Protein 4TS6 (pdb70)

Organism: Drosophila melanogaster (NCBI:txid7227)

Sequence (126 aa):
PIEGRLQLKLGYDQNTLQLIVTLVCATGLSLRQSGAGRNPYAKVFLLPDRSHKSSKRRTKTVGTTCEPRWGQTFVYSGLRRCDLNGRLLEVTTLWDYVRYGANDFIGEVVIDLAHHILDDEAEWYQLQ

B-factor: mean 37.69, std 14.47, range [15.1, 91.22]

Radius of gyration: 14.75 Å; Cα contacts (8 Å, |Δi|>4): 315; chains: 1; bounding box: 35×37×36 Å

Secondary structure (DSSP, 8-state):
----EEEEEEEEETTTTEEEEEEEEEE-PPPPTTSPPP-EEEEEEEET--STTT-EEPPPPPS-SS-EEEEEEEE-S--GGGGTT-EEEEEEEE--TTSPPEEEEEEEEEGGG---EEEEEEEE--

CATH classification: 2.60.40.150

Foldseek 3Di:
DAFWKWKKFWAADQVFQKIKIWGFKIADFDAPPVNWAFFKKKWKAWPPDDDPLRIDIFDTHPTDRIGGGRDMDMDGDHHLVNLQPIKIKMWMWGDDPPDDIHTRFIDIGRSNPDPRHRDIDMGTGD

Solvent-accessible surface area: 6901 Å² total; per-residue (Å²): 169,79,91,6,104,0,32,2,66,2,6,40,46,140,131,71,79,48,0,46,0,18,0,27,6,1,25,31,9,29,102,62,193,95,44,48,20,34,26,0,5,0,44,0,19,8,24,110,47,140,48,167,156,5,90,62,116,3,108,52,38,49,109,31,27,93,0,161,14,58,51,73,22,55,10,77,62,7,144,77,66,37,0,81,66,73,63,0,23,0,11,0,60,0,63,40,165,202,42,96,44,74,92,11,0,54,6,66,10,71,0,36,160,28,122,12,70,61,103,47,52,119,42,103,5,135

InterPro domains:
  IPR000008 C2 domain [PF00168] (854-961)
  IPR000008 C2 domain [PF00168] (2352-2458)
  IPR000008 C2 domain [PS50004] (838-959)
  IPR000008 C2 domain [PS50004] (2338-2456)
  IPR000008 C2 domain [SM00239] (854-959)
  IPR000008 C2 domain [SM00239] (2352-2455)
  IPR001478 PDZ domain [PF00595] (538-601)
  IPR001478 PDZ domain [PS50106] (507-611)
  IPR001478 PDZ doma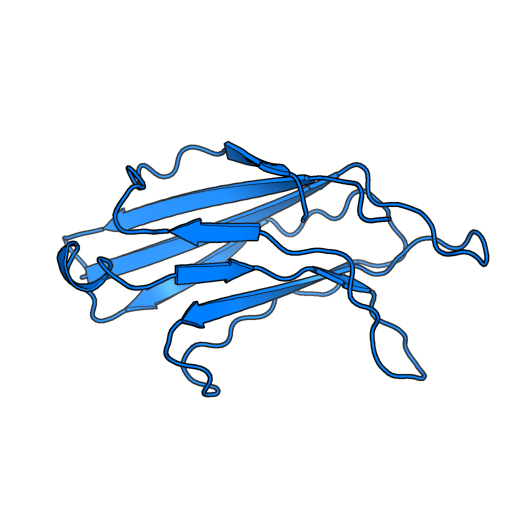in [SM00228] (518-613)
  IPR010911 Rab-binding domain [PS50916] (4-130)
  IPR011011 Zinc finger, FYVE/PHD-type [SSF57903] (8-131)
  IPR013083 Zinc finger, RING/FYVE/PHD-type [G3DSA:3.30.40.10] (1-141)
  IPR017455 Zinc finger, FYVE-related [PS50178] (68-118)
  IPR035892 C2 domain superfamily [G3DSA:2.60.40.150] (834-962)
  IPR035892 C2 domain superfamily [G3DSA:2.60.40.150] (2322-2467)
  IPR035892 C2 domain superfamily [SSF49562] (836-966)
  IPR035892 C2 domain superfamily [SSF49562] (2337-2461)
  IPR036034 PDZ superfamily [G3DSA:2.30.42.10] (484-615)
  IPR036034 PDZ superfamily [SSF50156] (540-612)
  IPR039032 Rim-like [PTHR12157] (488-1312)

Nearest PDB structures (foldseek):
  4ts6-assembly1_A  TM=1.008E+00  e=9.722E-25  Drosophila melanogaster
  2bwq-assembly1_A  TM=9.741E-01  e=1.678E-15  Rattus norvegicus
  6bu0-assembly1_A  TM=9.327E-01  e=6.987E-13  Homo sapiens
  4lcv-assembly3_C  TM=8.588E-01  e=5.086E-13  Rattus norvegicus
  4ns0-assembly1_A  TM=8.633E-01  e=5.501E-12  Rattus norvegicus

Structure (mmCIF, N/CA/C/O backbone):
data_4TS6
#
_entry.id   4TS6
#
_cell.length_a   32.080
_cell.length_b   38.700
_cell.length_c   131.370
_cell.angle_alpha   90.000
_cell.angle_beta   90.000
_cell.angle_gamma   90.000
#
_symmetry.space_group_name_H-M   'P 21 21 21'
#
loop_
_entity.id
_entity.type
_entity.pdbx_description
1 polymer 'Rab3 interacting molecule variant 2'
2 non-polymer GLYCEROL
3 water water
#
loop_
_atom_site.group_PDB
_atom_site.id
_atom_site.type_symbol
_atom_site.label_atom_id
_atom_site.label_alt_id
_atom_site.label_comp_id
_atom_site.label_asym_id
_atom_site.label_entity_id
_atom_site.label_seq_id
_atom_site.pdbx_PDB_ins_code
_atom_site.Cartn_x
_atom_site.Cartn_y
_atom_site.Cartn_z
_atom_site.occupancy
_atom_site.B_iso_or_equiv
_atom_site.auth_seq_id
_atom_site.auth_comp_id
_atom_site.auth_asym_id
_atom_site.auth_atom_id
_atom_site.pdbx_PDB_model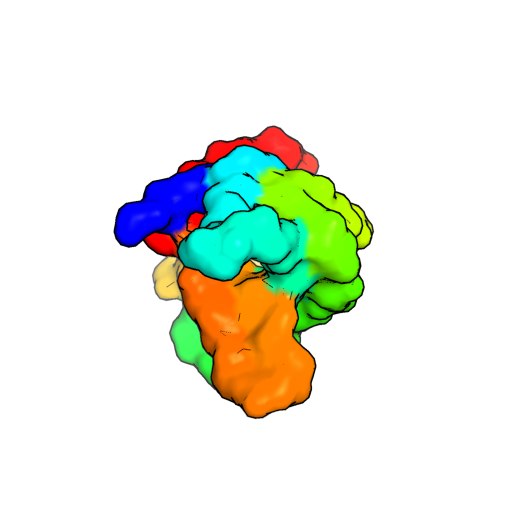_num
ATOM 1 N N . PRO A 1 7 ? 10.569 23.035 -14.113 1.00 81.43 -1 PRO A N 1
ATOM 2 C CA . PRO A 1 7 ? 11.968 22.954 -13.670 1.00 79.95 -1 PRO A CA 1
ATOM 3 C C . PRO A 1 7 ? 12.366 21.527 -13.263 1.00 71.97 -1 PRO A C 1
ATOM 4 O O . PRO A 1 7 ? 12.183 21.133 -12.109 1.00 66.83 -1 PRO A O 1
ATOM 8 N N . ILE A 1 8 ? 12.907 20.764 -14.209 1.00 66.48 838 ILE A N 1
ATOM 9 C CA . ILE A 1 8 ? 13.315 19.382 -13.942 1.00 61.38 838 ILE A CA 1
ATOM 10 C C . ILE A 1 8 ? 14.703 19.304 -13.286 1.00 56.09 838 ILE A C 1
ATOM 11 O O . ILE A 1 8 ? 15.644 19.975 -13.720 1.00 58.15 838 ILE A O 1
ATOM 16 N N . GLU A 1 9 ? 14.810 18.494 -12.230 1.00 48.72 839 GLU A N 1
ATOM 17 C CA . GLU A 1 9 ? 16.074 18.279 -11.523 1.00 50.84 839 GLU A CA 1
ATOM 18 C C . GLU A 1 9 ? 16.236 16.822 -11.081 1.00 46.25 839 GLU A C 1
ATOM 19 O O . GLU A 1 9 ? 15.249 16.096 -10.922 1.00 40.07 839 GLU A O 1
ATOM 25 N N . GLY A 1 10 ? 17.481 16.398 -10.887 1.00 36.20 840 GLY A N 1
ATOM 26 C CA . GLY A 1 10 ? 17.754 15.011 -10.551 1.00 36.48 840 GLY A CA 1
ATOM 27 C C . GLY A 1 10 ? 18.404 14.250 -11.692 1.00 37.18 840 GLY A C 1
ATOM 28 O O . GLY A 1 10 ? 18.458 14.727 -12.831 1.00 35.59 840 GLY A O 1
ATOM 29 N N . ARG A 1 11 ? 18.889 13.050 -11.396 1.00 27.79 841 ARG A N 1
ATOM 30 C CA . ARG A 1 11 ? 19.588 12.254 -12.394 1.00 26.44 841 ARG A CA 1
ATOM 31 C C . ARG A 1 11 ? 19.341 10.772 -12.155 1.00 35.02 841 ARG A C 1
ATOM 32 O O . ARG A 1 11 ? 18.939 10.360 -11.057 1.00 28.20 841 ARG A O 1
ATOM 40 N N . LEU A 1 12 ? 19.579 9.978 -13.191 1.00 28.76 842 LEU A N 1
ATOM 41 C CA . LEU A 1 12 ? 19.218 8.576 -13.197 1.00 27.18 842 LEU A CA 1
ATOM 42 C C . LEU A 1 12 ? 20.478 7.768 -13.472 1.00 26.87 842 LEU A C 1
ATOM 43 O O . LEU A 1 12 ? 21.319 8.198 -14.259 1.00 32.02 842 LEU A O 1
ATOM 48 N N . GLN A 1 13 ? 20.617 6.611 -12.829 1.00 28.72 843 G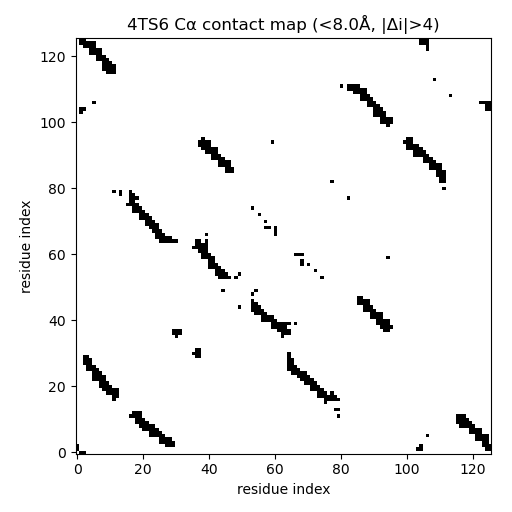LN A N 1
ATOM 49 C CA . GLN A 1 13 ? 21.785 5.747 -13.060 1.00 26.82 843 GLN A CA 1
ATOM 50 C C . GLN A 1 13 ? 21.333 4.524 -13.839 1.00 31.07 843 GLN A C 1
ATOM 51 O O . GLN A 1 13 ? 20.473 3.778 -13.373 1.00 27.59 843 GLN A O 1
ATOM 57 N N . LEU A 1 14 ? 21.895 4.330 -15.028 1.00 26.98 844 LEU A N 1
ATOM 58 C CA . LEU A 1 14 ? 21.452 3.275 -15.946 1.00 29.69 844 LEU A CA 1
ATOM 59 C C . LEU A 1 14 ? 22.645 2.445 -16.375 1.00 31.46 844 LEU A C 1
ATOM 60 O O . LEU A 1 14 ? 23.732 2.985 -16.512 1.00 34.58 844 LEU A O 1
ATOM 65 N N . LYS A 1 15 ? 22.434 1.148 -16.615 1.00 26.83 845 LYS A N 1
ATOM 66 C CA . LYS A 1 15 ? 23.436 0.306 -17.276 1.00 33.27 845 LYS A CA 1
ATOM 67 C C . LYS A 1 15 ? 22.815 -0.215 -18.559 1.00 36.74 845 LYS A C 1
ATOM 68 O O . LYS A 1 15 ? 21.687 -0.696 -18.551 1.00 31.09 845 LYS A O 1
ATOM 74 N N . LEU A 1 16 ? 23.540 -0.102 -19.666 1.00 26.82 846 LEU A N 1
ATOM 75 C CA . LEU A 1 16 ? 23.057 -0.616 -20.942 1.00 27.14 846 LEU A CA 1
ATOM 76 C C . LEU A 1 16 ? 24.067 -1.600 -21.490 1.00 34.13 846 LEU A C 1
ATOM 77 O O . LEU A 1 16 ? 25.239 -1.259 -21.632 1.00 35.73 846 LEU A O 1
ATOM 82 N N . GLY A 1 17 ? 23.622 -2.825 -21.772 1.00 30.57 847 GLY A N 1
ATOM 83 C CA . GLY A 1 17 ? 24.485 -3.834 -22.368 1.00 25.09 847 GLY A CA 1
ATOM 84 C C . GLY A 1 17 ? 23.845 -4.392 -23.620 1.00 31.04 847 GLY A C 1
ATOM 85 O O . GLY A 1 17 ? 22.622 -4.358 -23.768 1.00 30.98 847 GLY A O 1
ATOM 86 N N . TYR A 1 18 ? 24.657 -4.884 -24.545 1.00 32.57 848 TYR A N 1
ATOM 87 C CA . TYR A 1 18 ? 24.102 -5.619 -25.669 1.00 31.95 848 TYR A CA 1
ATOM 88 C C . TYR A 1 18 ? 24.803 -6.955 -25.792 1.00 33.21 848 TYR A C 1
ATOM 89 O O . TYR A 1 18 ? 26.023 -7.003 -25.869 1.00 33.23 848 TYR A O 1
ATOM 98 N N . ASP A 1 19 ? 24.036 -8.041 -25.813 1.00 34.87 849 ASP A N 1
ATOM 99 C CA . ASP A 1 19 ? 24.623 -9.372 -25.940 1.00 35.21 849 ASP A CA 1
ATOM 100 C C . ASP A 1 19 ? 24.354 -9.989 -27.316 1.00 31.93 849 ASP A C 1
ATOM 101 O O . ASP A 1 19 ? 23.228 -10.406 -27.610 1.00 29.28 849 ASP A O 1
ATOM 106 N N . GLN A 1 20 ? 25.393 -10.074 -28.144 1.00 36.09 850 GLN A N 1
ATOM 107 C CA . GLN A 1 20 ? 25.238 -10.593 -29.498 1.00 40.55 850 GLN A CA 1
ATOM 108 C C . GLN A 1 20 ? 24.890 -12.073 -29.518 1.00 43.27 850 GLN A C 1
ATOM 109 O O . GLN A 1 20 ? 24.378 -12.576 -30.522 1.00 41.85 850 GLN A O 1
ATOM 115 N N . ASN A 1 21 ? 25.165 -12.774 -28.421 1.00 34.74 851 ASN A N 1
ATOM 116 C CA . ASN A 1 21 ? 24.927 -14.213 -28.391 1.00 42.35 851 ASN A CA 1
ATOM 117 C C . ASN A 1 21 ? 23.467 -14.564 -28.193 1.00 33.26 851 ASN A C 1
ATOM 118 O O . ASN A 1 21 ? 23.060 -15.683 -28.472 1.00 37.55 851 ASN A O 1
ATOM 123 N N . THR A 1 22 ? 22.678 -13.611 -27.707 1.00 30.21 852 THR A N 1
ATOM 124 C CA . THR A 1 22 ? 21.251 -13.840 -27.497 1.00 28.56 852 THR A CA 1
ATOM 125 C C . THR A 1 22 ? 20.386 -12.806 -28.223 1.00 27.29 852 THR A C 1
ATOM 126 O O . THR A 1 22 ? 19.156 -12.859 -28.138 1.00 34.55 852 THR A O 1
ATOM 130 N N . LEU A 1 23 ? 21.040 -11.881 -28.925 1.00 28.59 853 LEU A N 1
ATOM 131 C CA . LEU A 1 23 ? 20.365 -10.773 -29.626 1.00 26.10 853 LEU A CA 1
ATOM 132 C C . LEU A 1 23 ? 19.493 -9.947 -28.692 1.00 30.28 853 LEU A C 1
ATOM 133 O O . LEU A 1 23 ? 18.333 -9.655 -29.006 1.00 23.60 853 LEU A O 1
ATOM 138 N N . GLN A 1 24 ? 20.052 -9.558 -27.549 1.00 24.65 854 GLN A N 1
ATOM 139 C CA . GLN A 1 24 ? 19.276 -8.850 -26.539 1.00 21.87 854 GLN A CA 1
ATOM 140 C C . GLN A 1 24 ? 19.926 -7.547 -26.147 1.00 25.34 854 GLN A C 1
ATOM 141 O O . GLN A 1 24 ? 21.143 -7.487 -25.952 1.00 25.91 854 GLN A O 1
ATOM 147 N N . LEU A 1 25 ? 19.112 -6.502 -26.060 1.00 24.18 855 LEU A N 1
ATOM 148 C CA . LEU A 1 25 ? 19.546 -5.254 -25.452 1.00 21.89 855 LEU A CA 1
ATOM 149 C C . LEU A 1 25 ? 19.173 -5.385 -23.985 1.00 24.12 855 LEU A C 1
ATOM 150 O O . LEU A 1 25 ? 18.032 -5.703 -23.674 1.00 21.18 855 LEU A O 1
ATOM 155 N N . ILE A 1 26 ? 20.126 -5.168 -23.085 1.00 23.73 856 ILE A N 1
ATOM 156 C CA . ILE A 1 26 ? 19.852 -5.322 -21.651 1.00 28.29 856 ILE A CA 1
ATOM 157 C C . ILE A 1 26 ? 19.924 -3.957 -20.957 1.00 31.02 856 ILE A C 1
ATOM 158 O O . ILE A 1 26 ? 20.921 -3.237 -21.077 1.00 35.99 856 ILE A O 1
ATOM 163 N N . VAL A 1 27 ? 18.851 -3.605 -20.250 1.00 28.19 857 VAL A N 1
ATOM 164 C CA . VAL A 1 27 ? 18.700 -2.279 -19.658 1.00 25.28 857 VAL A CA 1
ATOM 165 C C . VAL A 1 27 ? 18.479 -2.423 -18.163 1.00 25.85 857 VAL A C 1
ATOM 166 O O . VAL A 1 27 ? 17.519 -3.072 -17.740 1.00 22.86 857 VAL A O 1
ATOM 170 N N . THR A 1 28 ? 19.362 -1.834 -17.359 1.00 22.93 858 THR A N 1
ATOM 171 C CA . THR A 1 28 ? 19.181 -1.868 -15.902 1.00 23.54 858 THR A CA 1
ATOM 172 C C . THR A 1 28 ? 19.005 -0.456 -15.355 1.00 22.50 858 THR A C 1
ATOM 173 O O . THR A 1 28 ? 19.876 0.399 -15.532 1.00 26.55 858 THR A O 1
ATOM 177 N N . LEU A 1 29 ? 17.863 -0.215 -14.708 1.00 22.84 859 LEU A N 1
ATOM 178 C CA . LEU A 1 29 ? 17.651 1.032 -13.990 1.00 22.16 859 LEU A CA 1
ATOM 179 C C . LEU A 1 29 ? 18.059 0.815 -12.546 1.00 23.57 859 LEU A C 1
ATOM 180 O O . LEU A 1 29 ? 17.364 0.140 -11.786 1.00 26.99 859 LEU A O 1
ATOM 185 N N . VAL A 1 30 ? 19.190 1.381 -12.163 1.00 27.01 860 VAL A N 1
ATOM 186 C CA . VAL A 1 30 ? 19.724 1.133 -10.833 1.00 31.07 860 VAL A CA 1
ATOM 187 C C . VAL A 1 30 ? 18.964 1.962 -9.819 1.00 30.14 860 VAL A C 1
ATOM 188 O O . VAL A 1 30 ? 18.314 1.421 -8.918 1.00 36.97 860 VAL A O 1
ATOM 192 N N . CYS A 1 31 ? 19.031 3.279 -9.986 1.00 26.66 861 CYS A N 1
ATOM 193 C CA . CYS A 1 31 ? 18.421 4.200 -9.036 1.00 26.38 861 CYS A CA 1
ATOM 194 C C . CYS A 1 31 ? 18.336 5.570 -9.667 1.00 29.87 861 CYS A C 1
ATOM 195 O O . CYS A 1 31 ? 18.807 5.777 -10.790 1.00 34.74 861 CYS A O 1
ATOM 198 N N . ALA A 1 32 ? 17.736 6.503 -8.935 1.00 26.03 862 ALA A N 1
ATOM 199 C CA . ALA A 1 32 ? 17.718 7.905 -9.322 1.00 27.41 862 ALA A CA 1
ATOM 200 C C . ALA A 1 32 ? 18.021 8.675 -8.066 1.00 33.08 862 ALA A C 1
ATOM 201 O O . ALA A 1 32 ? 17.791 8.172 -6.974 1.00 36.61 862 ALA A O 1
ATOM 203 N N . THR A 1 33 ? 18.530 9.893 -8.210 1.00 33.94 863 THR A N 1
ATOM 204 C CA . THR A 1 33 ? 18.916 10.679 -7.050 1.00 36.01 863 THR A CA 1
ATOM 205 C C . THR A 1 33 ? 18.619 12.154 -7.299 1.00 32.15 863 THR A C 1
ATOM 206 O O . THR A 1 33 ? 18.558 12.582 -8.449 1.00 36.55 863 THR A O 1
ATOM 210 N N . GLY A 1 34 ? 18.426 12.925 -6.234 1.00 31.70 864 GLY A N 1
ATOM 211 C CA . GLY A 1 34 ? 18.297 14.368 -6.354 1.00 32.79 864 GLY A CA 1
ATOM 212 C C . GLY A 1 34 ? 16.969 14.857 -6.908 1.00 31.79 864 GLY A C 1
ATOM 213 O O . GLY A 1 34 ? 16.858 15.997 -7.363 1.00 39.53 864 GLY A O 1
ATOM 214 N N . LEU A 1 35 ? 15.950 14.008 -6.874 1.00 31.39 865 LEU A N 1
ATOM 215 C CA . LEU A 1 35 ? 14.632 14.433 -7.332 1.00 30.76 865 LEU A CA 1
ATOM 216 C C . LEU A 1 35 ? 14.076 15.517 -6.417 1.00 34.68 865 LEU A C 1
ATOM 217 O O . LEU A 1 35 ? 14.389 15.566 -5.228 1.00 40.53 865 LEU A O 1
ATOM 222 N N . SER A 1 36 ? 13.251 16.392 -6.972 1.00 36.97 866 SER A N 1
ATOM 223 C CA . SER A 1 36 ? 12.621 17.436 -6.183 1.00 41.55 866 SER A CA 1
ATOM 224 C C . SER A 1 36 ? 11.527 16.838 -5.310 1.00 36.82 866 SER A C 1
ATOM 225 O O . SER A 1 36 ? 11.025 15.740 -5.585 1.00 37.08 866 SER A O 1
ATOM 228 N N . LEU A 1 37 ? 11.157 17.566 -4.265 1.00 36.23 867 LEU A N 1
ATOM 229 C CA . LEU A 1 37 ? 9.930 17.270 -3.532 1.00 46.11 867 LEU A CA 1
ATOM 230 C C . LEU A 1 37 ? 8.746 17.791 -4.344 1.00 43.64 867 LEU A C 1
ATOM 231 O O . LEU A 1 37 ? 8.920 18.547 -5.304 1.00 48.78 867 LEU A O 1
ATOM 236 N N . ARG A 1 38 ? 7.539 17.388 -3.970 1.00 41.70 868 ARG A N 1
ATOM 237 C CA . ARG A 1 38 ? 6.353 18.002 -4.546 1.00 46.68 868 ARG A CA 1
ATOM 238 C C . ARG A 1 38 ? 6.194 19.399 -3.945 1.00 49.61 868 ARG A C 1
ATOM 239 O O . ARG A 1 38 ? 6.824 19.714 -2.936 1.00 52.64 868 ARG A O 1
ATOM 247 N N . GLN A 1 39 ? 5.365 20.232 -4.570 1.00 56.40 869 GLN A N 1
ATOM 248 C CA . GLN A 1 39 ? 5.075 21.572 -4.067 1.00 56.89 869 GLN A CA 1
ATOM 249 C C . GLN A 1 39 ? 4.579 21.485 -2.638 1.00 59.85 869 GLN A C 1
ATOM 250 O O . GLN A 1 39 ? 4.956 22.289 -1.785 1.00 66.50 869 GLN A O 1
ATOM 256 N N . SER A 1 40 ? 3.724 20.495 -2.396 1.00 60.69 870 SER A N 1
ATOM 257 C CA . SER A 1 40 ? 3.185 20.218 -1.070 1.00 62.78 870 SER A CA 1
ATOM 258 C C . SER A 1 40 ? 4.301 20.087 -0.047 1.00 61.09 870 SER A C 1
ATOM 259 O O . SER A 1 40 ? 4.135 20.461 1.110 1.00 57.68 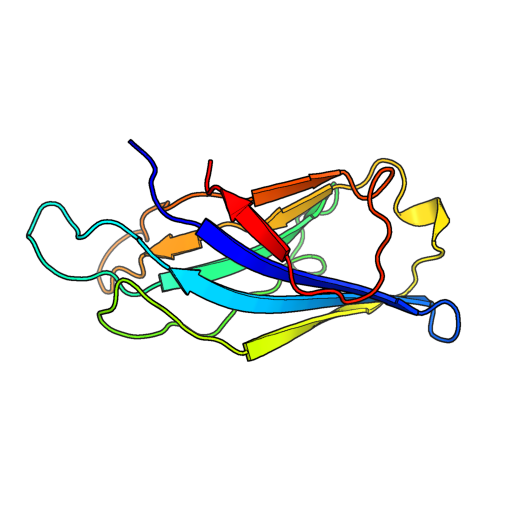870 SER A O 1
ATOM 262 N N . GLY A 1 41 ? 5.444 19.566 -0.489 1.00 58.26 871 GLY A N 1
ATOM 263 C CA . GLY A 1 41 ? 6.570 19.324 0.396 1.00 58.50 871 GLY A CA 1
ATOM 264 C C . GLY A 1 41 ? 6.685 17.836 0.656 1.00 55.43 871 GLY A C 1
ATOM 265 O O . GLY A 1 41 ? 7.642 17.356 1.268 1.00 51.36 871 GLY A O 1
ATOM 266 N N . ALA A 1 42 ? 5.681 17.105 0.187 1.00 48.10 872 ALA A N 1
ATOM 267 C CA . ALA A 1 42 ? 5.675 15.657 0.278 1.00 47.51 872 ALA A CA 1
ATOM 268 C C . ALA A 1 42 ? 6.720 15.101 -0.674 1.00 46.87 872 ALA A C 1
ATOM 269 O O . ALA A 1 42 ? 7.045 15.728 -1.686 1.00 38.24 872 ALA A O 1
ATOM 271 N N . GLY A 1 43 ? 7.247 13.925 -0.352 1.00 48.58 873 GLY A N 1
ATOM 272 C CA . GLY A 1 43 ? 8.187 13.256 -1.228 1.00 41.65 873 GLY A CA 1
ATOM 273 C C . GLY A 1 43 ? 7.444 12.611 -2.369 1.00 37.05 873 GLY A C 1
ATOM 274 O O . GLY A 1 43 ? 6.211 12.512 -2.367 1.00 46.74 873 GLY A O 1
ATOM 275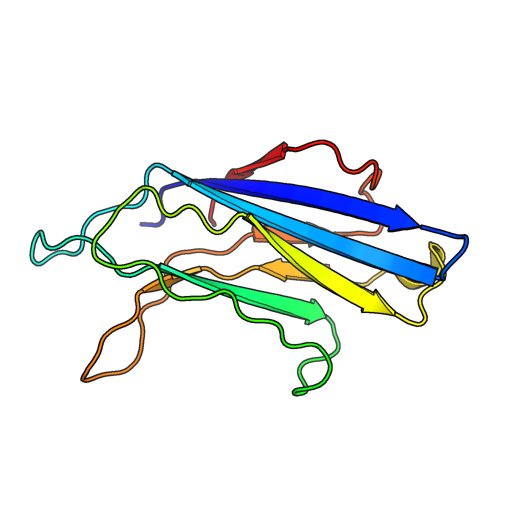 N N . ARG A 1 44 ? 8.191 12.172 -3.359 1.00 32.21 874 ARG A N 1
ATOM 276 C CA . ARG A 1 44 ? 7.556 11.561 -4.509 1.00 33.02 874 ARG A CA 1
ATOM 277 C C . ARG A 1 44 ? 7.469 10.050 -4.341 1.00 36.15 874 ARG A C 1
ATOM 278 O O . ARG A 1 44 ? 8.067 9.475 -3.428 1.00 35.42 874 ARG A O 1
ATOM 286 N N . ASN A 1 45 ? 6.715 9.421 -5.233 1.00 29.04 875 ASN A N 1
ATOM 287 C CA . ASN A 1 45 ? 6.617 7.972 -5.298 1.00 26.14 875 ASN A CA 1
ATOM 288 C C . ASN A 1 45 ? 6.978 7.573 -6.706 1.00 24.67 875 ASN A C 1
ATOM 289 O O . ASN A 1 45 ? 6.094 7.299 -7.527 1.00 22.54 875 ASN A O 1
ATOM 294 N N . PRO A 1 46 ? 8.281 7.539 -6.993 1.00 25.77 876 PRO A N 1
ATOM 295 C CA . PRO A 1 46 ? 8.833 7.401 -8.341 1.00 23.09 876 PRO A CA 1
ATOM 296 C C . PRO A 1 46 ? 8.799 5.985 -8.925 1.00 19.95 876 PRO A C 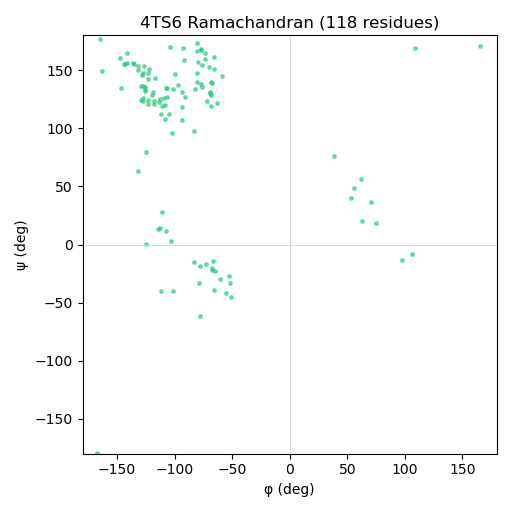1
ATOM 297 O O . PRO A 1 46 ? 9.078 5.018 -8.221 1.00 23.90 876 PRO A O 1
ATOM 301 N N . TYR A 1 47 ? 8.443 5.883 -10.202 1.00 18.70 877 TYR A N 1
ATOM 302 C CA . TYR A 1 47 ? 8.630 4.667 -10.992 1.00 18.48 877 TYR A CA 1
ATOM 303 C C . TYR A 1 47 ? 9.053 5.115 -12.358 1.00 23.60 877 TYR A C 1
ATOM 304 O O . TYR A 1 47 ? 8.903 6.292 -12.707 1.00 21.36 877 TYR A O 1
ATOM 313 N N . ALA A 1 48 ? 9.582 4.180 -13.146 1.00 17.82 878 ALA A N 1
ATOM 314 C CA . ALA A 1 48 ? 10.063 4.545 -14.461 1.00 15.47 878 ALA A CA 1
ATOM 315 C C . ALA A 1 48 ? 9.377 3.720 -15.517 1.00 21.05 878 ALA A C 1
ATOM 316 O O . ALA A 1 48 ? 9.002 2.573 -15.282 1.00 21.90 878 ALA A O 1
ATOM 318 N N . LYS A 1 49 ? 9.190 4.321 -16.684 1.00 18.18 879 LYS A N 1
ATOM 319 C CA . LYS A 1 49 ? 8.685 3.589 -17.819 1.00 16.03 879 LYS A CA 1
ATOM 320 C C . LYS A 1 49 ? 9.778 3.615 -18.870 1.00 20.75 879 LYS A C 1
ATOM 321 O O . LYS A 1 49 ? 10.479 4.614 -19.015 1.00 23.72 879 LYS A O 1
ATOM 327 N N . VAL A 1 50 ? 9.935 2.520 -19.607 1.00 21.29 880 VAL A N 1
ATOM 328 C CA . VAL A 1 50 ? 10.973 2.473 -20.640 1.00 17.24 880 VAL A CA 1
ATOM 329 C C . VAL A 1 50 ? 10.325 2.009 -21.929 1.00 22.20 880 VAL A C 1
ATOM 330 O O . VAL A 1 50 ? 9.523 1.069 -21.915 1.00 18.68 880 VAL A O 1
ATOM 334 N N . PHE A 1 51 ? 10.663 2.669 -23.039 1.00 18.66 881 PHE A N 1
ATOM 335 C CA . PHE A 1 51 ? 10.199 2.232 -24.356 1.00 22.18 881 PHE A CA 1
ATOM 336 C C . PHE A 1 51 ? 11.388 2.127 -25.268 1.00 26.22 881 PHE A C 1
ATOM 337 O O . PHE A 1 51 ? 12.316 2.932 -25.153 1.00 21.78 881 PHE A O 1
ATOM 345 N N . LEU A 1 52 ? 11.372 1.161 -26.183 1.00 16.74 882 LEU A N 1
ATOM 346 C CA . LEU A 1 52 ? 12.397 1.150 -27.235 1.00 24.49 882 LEU A CA 1
ATOM 347 C C . LEU A 1 52 ? 11.750 1.685 -28.494 1.00 27.61 882 LEU A C 1
ATOM 348 O O . LEU A 1 52 ? 11.084 0.938 -29.218 1.00 29.29 882 LEU A O 1
ATOM 353 N N . LEU A 1 53 ? 11.931 2.981 -28.747 1.00 23.00 883 LEU A N 1
ATOM 354 C CA . LEU A 1 53 ? 11.225 3.666 -29.833 1.00 17.47 883 LEU A CA 1
ATOM 355 C C . LEU A 1 53 ? 11.857 3.313 -31.179 1.00 18.24 883 LEU A C 1
ATOM 356 O O . LEU A 1 53 ? 13.049 2.999 -31.226 1.00 27.21 883 LEU A O 1
ATOM 361 N N . PRO A 1 54 ? 11.086 3.401 -32.293 1.00 22.31 884 PRO A N 1
ATOM 362 C CA . PRO A 1 54 ? 9.738 3.958 -32.493 1.00 25.44 884 PRO A CA 1
ATOM 363 C C . PRO A 1 54 ? 8.547 3.163 -31.930 1.00 34.72 884 PRO A C 1
ATOM 364 O O . PRO A 1 54 ? 7.465 3.746 -31.802 1.00 45.56 884 PRO A O 1
ATOM 368 N N . ASP A 1 55 ? 8.722 1.891 -31.596 1.00 28.01 885 ASP A N 1
ATOM 369 C CA . ASP A 1 55 ? 7.578 1.082 -31.130 1.00 27.93 885 ASP A CA 1
ATOM 370 C C . ASP A 1 55 ? 6.974 1.607 -29.827 1.00 28.98 885 ASP A C 1
ATOM 371 O O . ASP A 1 55 ? 7.671 1.710 -28.813 1.00 35.23 885 ASP A O 1
ATOM 376 N N . ARG A 1 56 ? 5.678 1.939 -29.846 1.00 34.19 886 ARG A N 1
ATOM 377 C CA . ARG A 1 56 ? 5.006 2.440 -28.634 1.00 42.03 886 ARG A CA 1
ATOM 378 C C . ARG A 1 56 ? 3.910 1.504 -28.093 1.00 46.66 886 ARG A C 1
ATOM 379 O O . ARG A 1 56 ? 3.097 1.901 -27.245 1.00 44.67 886 ARG A O 1
ATOM 387 N N . SER A 1 57 ? 3.888 0.269 -28.582 1.00 40.20 887 SER A N 1
ATOM 388 C CA . SER A 1 57 ? 2.857 -0.686 -28.183 1.00 46.01 887 SER A CA 1
ATOM 389 C C . SER A 1 57 ? 3.220 -1.295 -26.833 1.00 51.30 887 SER A C 1
ATOM 390 O O . SER A 1 57 ? 4.298 -1.042 -26.308 1.00 35.43 887 SER A O 1
ATOM 393 N N . HIS A 1 58 ? 2.318 -2.092 -26.269 1.00 57.27 888 HIS A N 1
ATOM 394 C CA . HIS A 1 58 ? 2.585 -2.803 -25.016 1.00 56.52 888 HIS A CA 1
ATOM 395 C C . HIS A 1 58 ? 3.883 -3.611 -25.105 1.00 50.72 888 HIS A C 1
ATOM 396 O O . HIS A 1 58 ? 4.548 -3.859 -24.100 1.00 50.77 888 HIS A O 1
ATOM 403 N N . LYS A 1 59 ? 4.236 -4.007 -26.324 1.00 42.02 889 LYS A N 1
ATOM 404 C CA . LYS A 1 59 ? 5.393 -4.850 -26.591 1.00 38.28 889 LYS A CA 1
ATOM 405 C C . LYS A 1 59 ? 6.717 -4.187 -26.198 1.00 40.12 889 LYS A C 1
ATOM 406 O O . LYS A 1 59 ? 7.655 -4.852 -25.753 1.00 40.76 889 LYS A O 1
ATOM 412 N N A SER A 1 60 ? 6.777 -2.869 -26.372 0.58 35.88 890 SER A N 1
ATOM 413 N N B SER A 1 60 ? 6.798 -2.876 -26.371 0.42 35.24 890 SER A N 1
ATOM 414 C CA A SER A 1 60 ? 7.992 -2.098 -26.135 0.58 27.77 890 SER A CA 1
ATOM 415 C CA B SER A 1 60 ? 8.037 -2.167 -26.097 0.42 28.66 890 SER A CA 1
ATOM 416 C C A SER A 1 60 ? 8.051 -1.585 -24.696 0.58 30.46 890 SER A C 1
ATOM 417 C C B SER A 1 60 ? 8.064 -1.615 -24.673 0.42 30.20 890 SER A C 1
ATOM 418 O O A SER A 1 60 ? 9.121 -1.283 -24.166 0.58 34.99 890 SER A O 1
ATOM 419 O O B SER A 1 60 ? 9.127 -1.312 -24.132 0.42 34.01 890 SER A O 1
ATOM 424 N N . LYS A 1 61 ? 6.887 -1.503 -24.065 1.00 22.15 891 LYS A N 1
ATOM 425 C CA . LYS A 1 61 ? 6.762 -0.951 -22.714 1.00 19.64 891 LYS A CA 1
ATOM 426 C C . LYS A 1 61 ? 7.359 -1.812 -21.601 1.00 24.62 891 LYS A C 1
ATOM 427 O O . LYS A 1 61 ? 7.117 -3.019 -21.531 1.00 23.43 891 LYS A O 1
ATOM 433 N N . ARG A 1 62 ? 8.125 -1.175 -20.717 1.00 19.58 892 ARG A N 1
ATOM 434 C CA . ARG A 1 62 ? 8.554 -1.807 -19.471 1.00 23.32 892 ARG A CA 1
ATOM 435 C C . ARG A 1 62 ? 8.280 -0.816 -18.350 1.00 25.46 892 ARG A C 1
ATOM 436 O O . ARG A 1 62 ? 8.262 0.392 -18.572 1.00 21.59 892 ARG A O 1
ATOM 444 N N . ARG A 1 63 ? 8.083 -1.314 -17.137 1.00 20.36 893 ARG A N 1
ATOM 445 C CA . ARG A 1 63 ? 7.775 -0.408 -16.037 1.00 22.77 893 ARG A CA 1
ATOM 446 C C . ARG A 1 63 ? 8.388 -0.958 -14.753 1.00 27.59 893 ARG A C 1
ATOM 447 O O . ARG A 1 63 ? 8.290 -2.154 -14.487 1.00 28.58 893 ARG A O 1
ATOM 455 N N . THR A 1 64 ? 9.045 -0.103 -13.971 1.00 23.31 894 THR A N 1
ATOM 456 C CA . THR A 1 64 ? 9.639 -0.539 -12.708 1.00 21.94 894 THR A CA 1
ATOM 457 C C . THR A 1 64 ? 8.570 -0.587 -11.648 1.00 27.68 894 THR A C 1
ATOM 458 O O . THR A 1 64 ? 7.483 -0.034 -11.826 1.00 28.30 894 THR A O 1
ATOM 462 N N . LYS A 1 65 ? 8.881 -1.214 -10.521 1.00 26.53 895 LYS A N 1
ATOM 463 C CA . LYS A 1 65 ? 8.012 -1.089 -9.368 1.00 30.14 895 LYS A CA 1
ATOM 464 C C . LYS A 1 65 ? 8.047 0.363 -8.890 1.00 32.39 895 LYS A C 1
ATOM 465 O O . LYS A 1 65 ? 8.961 1.127 -9.216 1.00 28.97 895 LYS A O 1
ATOM 471 N N . THR A 1 66 ? 7.040 0.734 -8.116 1.00 28.84 896 THR A N 1
ATOM 472 C CA . THR A 1 66 ? 6.959 2.067 -7.555 1.00 28.56 896 THR A CA 1
ATOM 473 C C . THR A 1 66 ? 7.582 2.017 -6.176 1.00 34.44 896 THR A C 1
ATOM 474 O O . THR A 1 66 ? 7.267 1.113 -5.390 1.00 32.11 896 THR A O 1
ATOM 478 N N . VAL A 1 67 ? 8.474 2.966 -5.889 1.00 30.56 897 VAL A N 1
ATOM 479 C CA . VAL A 1 67 ? 9.053 3.096 -4.549 1.00 39.01 897 VAL A CA 1
ATOM 480 C C . VAL A 1 67 ? 8.359 4.233 -3.790 1.00 47.45 897 VAL A C 1
ATOM 481 O O . VAL A 1 67 ? 8.153 5.319 -4.335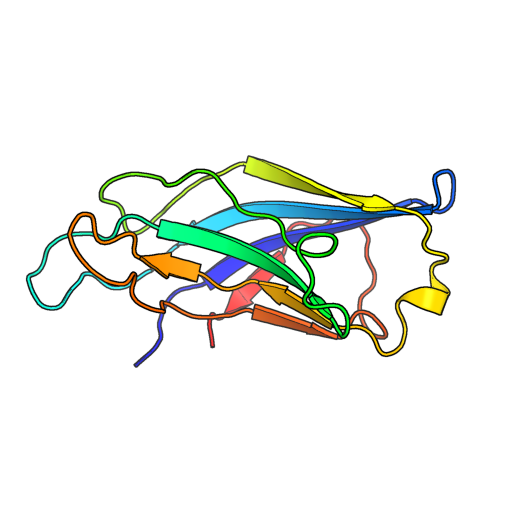 1.00 45.12 897 VAL A O 1
ATOM 485 N N . GLY A 1 68 ? 7.993 3.988 -2.537 1.00 47.14 898 GLY A N 1
ATOM 486 C CA . GLY A 1 68 ? 7.219 4.964 -1.794 1.00 53.78 898 GLY A CA 1
ATOM 487 C C . GLY A 1 68 ? 8.007 6.111 -1.180 1.00 50.54 898 GLY A C 1
ATOM 488 O O . GLY A 1 68 ? 9.101 5.906 -0.670 1.00 56.66 898 GLY A O 1
ATOM 489 N N . THR A 1 69 ? 7.432 7.314 -1.252 1.00 50.21 899 THR A N 1
ATOM 490 C CA . THR A 1 69 ? 7.891 8.517 -0.533 1.00 38.61 899 THR A CA 1
ATOM 491 C C . THR A 1 69 ? 9.411 8.691 -0.427 1.00 39.79 899 THR A C 1
ATOM 492 O O . THR A 1 69 ? 9.996 8.460 0.626 1.00 38.36 899 THR A O 1
ATOM 496 N N . THR A 1 70 ? 10.042 9.111 -1.521 1.00 32.24 900 THR A N 1
ATOM 497 C CA . THR A 1 70 ? 11.499 9.228 -1.553 1.00 39.20 900 THR A CA 1
ATOM 498 C C . THR A 1 70 ? 11.977 10.098 -2.716 1.00 46.24 900 THR A C 1
ATOM 499 O O . THR A 1 70 ? 11.342 10.136 -3.776 1.00 40.78 900 THR A O 1
ATOM 503 N N . CYS A 1 71 ? 13.099 10.789 -2.525 1.00 40.16 901 CYS A N 1
ATOM 504 C CA . CYS A 1 71 ? 13.722 11.516 -3.630 1.00 44.19 901 CYS A CA 1
ATOM 505 C C . CYS A 1 71 ? 14.929 10.757 -4.165 1.00 45.11 901 CYS A C 1
ATOM 506 O O . CYS A 1 71 ? 15.623 11.235 -5.067 1.00 36.62 901 CYS A O 1
ATOM 509 N N . GLU A 1 72 ? 15.175 9.577 -3.599 1.00 40.89 902 GLU A N 1
ATOM 510 C CA . GLU A 1 72 ? 16.307 8.741 -4.000 1.00 31.56 902 GLU A CA 1
ATOM 511 C C . GLU A 1 72 ? 15.852 7.303 -4.236 1.00 31.34 902 GLU A C 1
ATOM 512 O O . GLU A 1 72 ? 16.291 6.391 -3.537 1.00 46.74 902 GLU A O 1
ATOM 518 N N . PRO A 1 73 ? 14.975 7.087 -5.231 1.00 32.26 903 PRO A N 1
ATOM 519 C CA . PRO A 1 73 ? 14.455 5.727 -5.442 1.00 30.58 903 PRO A CA 1
ATOM 520 C C . PRO A 1 73 ? 15.528 4.757 -5.925 1.00 32.39 903 PRO A C 1
ATOM 521 O O . PRO A 1 73 ? 16.346 5.124 -6.766 1.00 37.68 903 PRO A O 1
ATOM 525 N N . ARG A 1 74 ? 15.522 3.532 -5.407 1.00 34.27 904 ARG A N 1
ATOM 526 C CA . ARG A 1 74 ? 16.382 2.478 -5.944 1.0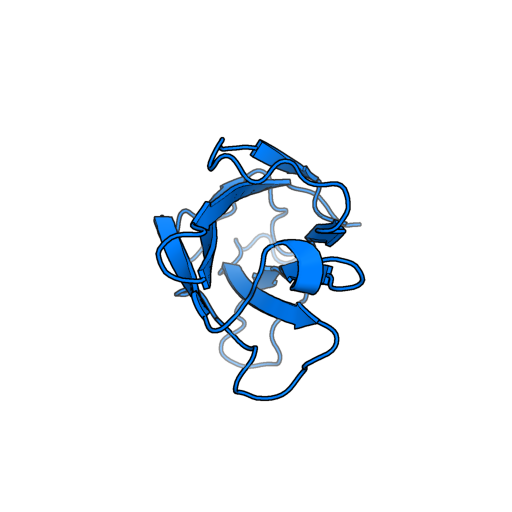0 34.90 904 ARG A CA 1
ATOM 527 C C . ARG A 1 74 ? 15.516 1.323 -6.437 1.00 34.93 904 ARG A C 1
ATOM 528 O O . ARG A 1 74 ? 14.641 0.837 -5.713 1.00 44.22 904 ARG A O 1
ATOM 536 N N . TRP A 1 75 ? 15.743 0.888 -7.671 1.00 35.30 905 TRP A N 1
ATOM 537 C CA . TRP A 1 75 ? 14.953 -0.210 -8.230 1.00 34.50 905 TRP A CA 1
ATOM 538 C C . TRP A 1 75 ? 15.785 -1.479 -8.439 1.00 36.99 905 TRP A C 1
ATOM 539 O O . TRP A 1 75 ? 15.311 -2.586 -8.169 1.00 36.47 905 TRP A O 1
ATOM 550 N N . GLY A 1 76 ? 17.023 -1.313 -8.910 1.00 34.40 906 GLY A N 1
ATOM 551 C CA . GLY A 1 76 ? 17.852 -2.441 -9.291 1.00 32.09 906 GLY A CA 1
ATOM 552 C C . GLY A 1 76 ? 17.157 -3.359 -10.285 1.00 33.46 906 GLY A C 1
ATOM 553 O O . GLY A 1 76 ? 17.275 -4.583 -10.199 1.00 39.55 906 GLY A O 1
ATOM 554 N N . GLN A 1 77 ? 16.441 -2.769 -11.237 1.00 28.41 907 GLN A N 1
ATOM 555 C CA . GLN A 1 77 ? 15.542 -3.522 -12.116 1.00 29.12 907 GLN A CA 1
ATOM 556 C C . GLN A 1 77 ? 16.099 -3.670 -13.531 1.00 26.96 907 GLN A C 1
ATOM 557 O O . GLN A 1 77 ? 16.448 -2.674 -14.169 1.00 22.88 907 GLN A O 1
ATOM 563 N N . THR A 1 78 ? 16.169 -4.906 -14.022 1.00 29.94 908 THR A N 1
ATOM 564 C CA . THR A 1 78 ? 16.710 -5.178 -15.359 1.00 28.98 908 THR A CA 1
ATOM 565 C C . THR A 1 78 ? 15.598 -5.550 -16.334 1.00 28.62 908 THR A C 1
ATOM 566 O O . THR A 1 78 ? 14.698 -6.321 -15.996 1.00 27.14 908 THR A O 1
ATOM 570 N N . PHE A 1 79 ? 15.637 -4.965 -17.529 1.00 25.88 909 PHE A N 1
ATOM 571 C CA . PHE A 1 79 ? 14.669 -5.290 -18.572 1.00 23.91 909 PHE A CA 1
ATOM 572 C C . PHE A 1 79 ? 15.429 -5.786 -19.790 1.00 29.37 909 PHE A C 1
ATOM 573 O O . PHE A 1 79 ? 16.574 -5.398 -20.013 1.00 24.86 909 PHE A O 1
ATOM 581 N N . VAL A 1 80 ? 14.795 -6.643 -20.580 1.00 25.15 910 VAL A N 1
ATOM 582 C CA . VAL A 1 80 ? 15.461 -7.213 -21.749 1.00 24.69 910 VAL A CA 1
ATOM 583 C C . VAL A 1 80 ? 14.613 -6.973 -22.997 1.00 29.18 910 VAL A C 1
ATOM 584 O O . VAL A 1 80 ? 13.395 -7.155 -22.963 1.00 31.64 910 VAL A O 1
ATOM 588 N N . TYR A 1 81 ? 15.252 -6.528 -24.077 1.00 21.63 911 TYR A N 1
ATOM 589 C CA . TYR A 1 81 ? 14.591 -6.397 -25.373 1.00 23.99 911 TYR A CA 1
ATOM 590 C C . TYR A 1 81 ? 15.225 -7.398 -26.316 1.00 23.45 911 TYR A C 1
ATOM 591 O O . TYR A 1 81 ? 16.427 -7.341 -26.532 1.00 23.26 911 TYR A O 1
ATOM 600 N N . SER A 1 82 ? 14.422 -8.288 -26.888 1.00 22.53 912 SER A N 1
ATOM 601 C CA . SER A 1 82 ? 14.935 -9.414 -27.666 1.00 26.24 912 SER A CA 1
ATOM 602 C C . SER A 1 82 ? 14.804 -9.232 -29.175 1.00 26.30 912 SER A C 1
ATOM 603 O O . SER A 1 82 ? 14.149 -8.299 -29.647 1.00 24.99 912 SER A O 1
ATOM 606 N N . GLY A 1 83 ? 15.438 -10.121 -29.937 1.00 22.60 913 GLY A N 1
ATOM 607 C CA . GLY A 1 83 ? 15.309 -10.102 -31.389 1.00 24.38 913 GLY A CA 1
ATOM 608 C C . GLY A 1 83 ? 16.000 -8.932 -32.072 1.00 23.37 913 GLY A C 1
ATOM 609 O O . GLY A 1 83 ? 15.517 -8.431 -33.095 1.00 27.37 913 GLY A O 1
ATOM 610 N N . LEU A 1 84 ? 17.158 -8.532 -31.550 1.00 24.95 914 LEU A N 1
ATOM 611 C CA . LEU A 1 84 ? 17.863 -7.349 -32.057 1.00 24.12 914 LEU A CA 1
ATOM 612 C C . LEU A 1 84 ? 19.326 -7.623 -32.412 1.00 27.59 914 LEU A C 1
ATOM 613 O O . LEU A 1 84 ? 20.088 -8.082 -31.563 1.00 28.15 914 LEU A O 1
ATOM 618 N N . ARG A 1 85 ? 19.730 -7.344 -33.653 1.00 28.00 915 ARG A N 1
ATOM 619 C CA . ARG A 1 85 ? 21.158 -7.298 -33.966 1.00 28.39 915 ARG A CA 1
ATOM 620 C C . ARG A 1 85 ? 21.651 -5.953 -33.479 1.00 31.24 915 ARG A C 1
ATOM 621 O O . ARG A 1 85 ? 20.863 -5.023 -33.339 1.00 30.47 915 ARG A O 1
ATOM 629 N N . ARG A 1 86 ? 22.945 -5.831 -33.222 1.00 29.57 916 ARG A N 1
ATOM 630 C CA . ARG A 1 86 ? 23.486 -4.537 -32.833 1.00 33.12 916 ARG A CA 1
ATOM 631 C C . ARG A 1 86 ? 23.053 -3.449 -33.835 1.00 31.35 916 ARG A C 1
ATOM 632 O O . ARG A 1 86 ? 22.612 -2.377 -33.439 1.00 33.76 916 ARG A O 1
ATOM 640 N N . CYS A 1 87 ? 23.140 -3.737 -35.130 1.00 30.93 917 CYS A N 1
ATOM 641 C CA . CYS A 1 87 ? 22.859 -2.704 -36.125 1.00 39.28 917 CYS A CA 1
ATOM 642 C C . CYS A 1 87 ? 21.386 -2.295 -36.136 1.00 30.69 917 CYS A C 1
ATOM 643 O O . CYS A 1 87 ? 21.054 -1.190 -36.565 1.00 36.95 917 CYS A O 1
ATOM 646 N N . ASP A 1 88 ? 20.513 -3.170 -35.633 1.00 25.69 918 ASP A N 1
ATOM 647 C CA . ASP A 1 88 ? 19.089 -2.864 -35.537 1.00 29.92 918 ASP A CA 1
ATOM 648 C C . ASP A 1 88 ? 18.814 -1.750 -34.535 1.00 30.73 918 ASP A C 1
ATOM 649 O O . ASP A 1 88 ? 17.722 -1.182 -34.508 1.00 30.03 918 ASP A O 1
ATOM 654 N N . LEU A 1 89 ? 19.803 -1.437 -33.708 1.00 31.52 919 LEU A N 1
ATOM 655 C CA . LEU A 1 89 ? 19.626 -0.400 -32.699 1.00 28.17 919 LEU A CA 1
ATOM 656 C C . LEU A 1 89 ? 19.856 0.976 -33.312 1.00 29.44 919 LEU A C 1
ATOM 657 O O . LEU A 1 89 ? 19.491 1.996 -32.726 1.00 29.94 919 LEU A O 1
ATOM 662 N N . ASN A 1 90 ? 20.449 1.009 -34.498 1.00 31.43 920 ASN A N 1
ATOM 663 C CA . ASN A 1 90 ? 20.750 2.291 -35.118 1.00 33.66 920 ASN A CA 1
ATOM 664 C C . ASN A 1 90 ? 19.459 2.920 -35.577 1.00 30.91 920 ASN A C 1
ATOM 665 O O . ASN A 1 90 ? 18.702 2.311 -36.331 1.00 34.89 920 ASN A O 1
ATOM 670 N N . GLY A 1 91 ? 19.195 4.130 -35.099 1.00 28.06 921 GLY A N 1
ATOM 671 C CA . GLY A 1 91 ? 17.980 4.828 -35.468 1.00 33.19 921 GLY A CA 1
ATOM 672 C C . GLY A 1 91 ? 16.898 4.657 -34.414 1.00 31.22 921 GLY A C 1
ATOM 673 O O . GLY A 1 91 ? 15.889 5.375 -34.421 1.00 30.16 921 GLY A O 1
ATOM 674 N N . ARG A 1 92 ? 17.106 3.722 -33.493 1.00 24.98 922 ARG A N 1
ATOM 675 C CA . ARG A 1 92 ? 16.182 3.587 -32.367 1.00 25.44 922 ARG A CA 1
ATOM 676 C C . ARG A 1 92 ? 16.611 4.396 -31.153 1.00 29.75 922 ARG A C 1
ATOM 677 O O . ARG A 1 92 ? 17.782 4.769 -31.019 1.00 22.02 922 ARG A O 1
ATOM 685 N N . LEU A 1 93 ? 15.650 4.675 -30.273 1.00 26.69 923 LEU A N 1
ATOM 686 C CA . LEU A 1 93 ? 15.917 5.478 -29.081 1.00 24.18 923 LEU A CA 1
ATOM 687 C C . LEU A 1 93 ? 15.432 4.715 -27.867 1.00 23.80 923 LEU A C 1
ATOM 688 O O . LEU A 1 93 ? 14.353 4.140 -27.897 1.00 24.35 923 LEU A O 1
ATOM 693 N N . LEU A 1 94 ? 16.224 4.696 -26.801 1.00 26.99 924 LEU A N 1
ATOM 694 C CA . LEU A 1 94 ? 15.711 4.180 -25.532 1.00 20.55 924 LEU A CA 1
ATOM 695 C C . LEU A 1 94 ? 15.175 5.376 -24.752 1.00 23.25 924 LEU A C 1
ATOM 696 O O . LEU A 1 94 ? 15.919 6.303 -24.445 1.00 28.49 924 LEU A O 1
ATOM 701 N N . GLU A 1 95 ? 13.881 5.367 -24.451 1.00 20.17 925 GLU A N 1
ATOM 702 C CA . GLU A 1 95 ? 13.237 6.507 -23.798 1.00 18.12 925 GLU A CA 1
ATOM 703 C C . GLU A 1 95 ? 12.850 6.054 -22.404 1.00 21.94 925 GLU A C 1
ATOM 704 O O . GLU A 1 95 ? 11.989 5.184 -22.247 1.00 21.28 925 GLU A O 1
ATOM 710 N N . VAL A 1 96 ? 13.509 6.620 -21.396 1.00 20.88 926 VAL A N 1
ATOM 711 C CA . VAL A 1 96 ? 13.234 6.276 -20.006 1.00 19.78 926 VAL A CA 1
ATOM 712 C C . VAL A 1 96 ? 12.587 7.492 -19.368 1.00 22.73 926 VAL A C 1
ATOM 713 O O . VAL A 1 96 ? 13.170 8.581 -19.344 1.00 21.01 926 VAL A O 1
ATOM 717 N N A THR A 1 97 ? 11.379 7.318 -18.851 0.53 20.78 927 THR A N 1
ATOM 718 N N B THR A 1 97 ? 11.370 7.331 -18.868 0.47 20.90 927 THR A N 1
ATOM 719 C CA A THR A 1 97 ? 10.664 8.440 -18.270 0.53 20.20 927 THR A CA 1
ATOM 720 C CA B THR A 1 97 ? 10.671 8.459 -18.271 0.47 20.25 927 THR A CA 1
ATOM 721 C C A THR A 1 97 ? 10.349 8.156 -16.812 0.53 20.81 927 THR A C 1
ATOM 722 C C B THR A 1 97 ? 10.339 8.166 -16.820 0.47 20.91 927 THR A C 1
ATOM 723 O O A THR A 1 97 ? 9.852 7.080 -16.485 0.53 24.07 927 THR A O 1
ATOM 724 O O B THR A 1 97 ? 9.839 7.089 -16.505 0.47 23.91 927 THR A O 1
ATOM 731 N N . LEU A 1 98 ? 10.645 9.118 -15.938 1.00 19.18 928 LEU A N 1
ATOM 732 C CA . LEU A 1 98 ? 10.296 9.005 -14.521 1.00 24.13 928 LEU A CA 1
ATOM 733 C C . LEU A 1 98 ? 8.965 9.685 -14.247 1.00 20.33 928 LEU A C 1
ATOM 734 O O . LEU A 1 98 ? 8.718 10.796 -14.723 1.00 21.98 928 LEU A O 1
ATOM 739 N N . TRP A 1 99 ? 8.156 9.031 -13.419 1.00 19.54 929 TRP A N 1
ATOM 740 C CA . TRP A 1 99 ? 6.810 9.469 -13.093 1.00 20.15 929 TRP A CA 1
ATOM 741 C C . TRP A 1 99 ? 6.612 9.422 -11.594 1.00 25.24 929 TRP A C 1
ATOM 742 O O . TRP A 1 99 ? 7.215 8.588 -10.922 1.00 22.40 929 TRP A O 1
ATOM 753 N N . ASP A 1 100 ? 5.763 10.306 -11.078 1.00 21.97 930 ASP A N 1
ATOM 754 C CA . ASP A 1 100 ? 5.496 10.382 -9.646 1.00 21.30 930 ASP A CA 1
ATOM 755 C C . ASP A 1 100 ? 4.131 9.759 -9.483 1.00 30.16 930 ASP A C 1
ATOM 756 O O . ASP A 1 100 ? 3.153 10.278 -10.003 1.00 22.65 930 ASP A O 1
ATOM 761 N N . TYR A 1 101 ? 4.067 8.601 -8.839 1.00 23.11 931 TYR A N 1
ATOM 762 C CA . TYR A 1 101 ? 2.784 7.935 -8.655 1.00 26.42 931 TYR A CA 1
ATOM 763 C C . TYR A 1 101 ? 1.876 8.717 -7.706 1.00 30.78 931 TYR A C 1
ATOM 764 O O . TYR A 1 101 ? 2.216 8.953 -6.536 1.00 27.43 931 TYR A O 1
ATOM 773 N N . VAL A 1 102 ? 0.728 9.137 -8.239 1.00 26.39 932 VAL A N 1
ATOM 774 C CA . VAL A 1 102 ? -0.284 9.857 -7.479 1.00 26.18 932 VAL A CA 1
ATOM 775 C C . VAL A 1 102 ? -1.477 8.920 -7.330 1.00 31.80 932 VAL A C 1
ATOM 776 O O . VAL A 1 102 ? -2.038 8.474 -8.324 1.00 26.59 932 VAL A O 1
ATOM 780 N N . ARG A 1 103 ? -1.843 8.586 -6.095 1.00 28.60 933 ARG A N 1
ATOM 781 C CA . ARG A 1 103 ? -2.789 7.495 -5.895 1.00 31.52 933 ARG A CA 1
ATOM 782 C C . ARG A 1 103 ? -4.179 7.819 -6.442 1.00 37.55 933 ARG A C 1
ATOM 783 O O . ARG A 1 103 ? -4.826 6.951 -7.031 1.00 30.82 933 ARG A O 1
ATOM 791 N N . TYR A 1 104 ? -4.625 9.064 -6.274 1.00 31.65 934 TYR A N 1
ATOM 792 C CA . TYR A 1 104 ? -5.971 9.444 -6.705 1.00 33.11 934 TYR A CA 1
ATOM 793 C C . TYR A 1 104 ? -6.021 10.395 -7.886 1.00 32.44 934 TYR A C 1
ATOM 794 O O . TYR A 1 104 ? -6.973 11.155 -8.034 1.00 36.34 934 TYR A O 1
ATOM 803 N N . GLY A 1 105 ? -5.013 10.341 -8.746 1.00 30.72 935 GLY A N 1
ATOM 804 C CA . GLY A 1 105 ? -5.055 11.157 -9.939 1.00 29.92 935 GLY A CA 1
ATOM 805 C C . GLY A 1 105 ? -4.006 10.742 -10.932 1.00 27.76 935 GLY A C 1
ATOM 806 O O . GLY A 1 105 ? -3.246 9.797 -10.697 1.00 28.81 935 GLY A O 1
ATOM 807 N N . ALA A 1 106 ? -3.961 11.448 -12.057 1.00 29.42 936 ALA A N 1
ATOM 808 C CA . ALA A 1 106 ? -2.953 11.172 -13.065 1.00 25.69 936 ALA A CA 1
ATOM 809 C C . ALA A 1 106 ? -1.578 11.357 -12.429 1.00 24.60 936 ALA A C 1
ATOM 810 O O . ALA A 1 106 ? -1.392 12.215 -11.564 1.00 25.40 936 ALA A O 1
ATOM 812 N N . ASN A 1 107 ? -0.628 10.532 -12.845 1.00 24.36 937 ASN A N 1
ATOM 813 C CA . ASN A 1 107 ? 0.721 10.574 -12.305 1.00 23.69 937 ASN A CA 1
ATOM 814 C C . ASN A 1 107 ? 1.508 11.692 -12.976 1.00 29.17 937 ASN A C 1
ATOM 815 O O . ASN A 1 107 ? 1.276 12.001 -14.139 1.00 25.50 937 ASN A O 1
ATOM 820 N N . ASP A 1 108 ? 2.432 12.305 -12.244 1.00 26.99 938 ASP A N 1
ATOM 821 C CA . ASP A 1 108 ? 3.106 13.505 -12.725 1.00 27.65 938 ASP A CA 1
ATOM 822 C C . ASP A 1 108 ? 4.442 13.148 -13.340 1.00 28.28 938 ASP A C 1
ATOM 823 O O . ASP A 1 108 ? 5.179 12.316 -12.801 1.00 21.56 938 ASP A O 1
ATOM 828 N N . PHE A 1 109 ? 4.733 13.774 -14.477 1.00 24.66 939 PHE A N 1
ATOM 829 C CA . PHE A 1 109 ? 5.999 13.602 -15.172 1.00 23.31 939 PHE A CA 1
ATOM 830 C C . PHE A 1 109 ? 7.145 14.219 -14.350 1.00 23.57 939 PHE A C 1
ATOM 831 O O . PHE A 1 109 ? 7.060 15.367 -13.911 1.00 24.13 939 PHE A O 1
ATOM 839 N N . ILE A 1 110 ? 8.210 13.462 -14.120 1.00 22.17 940 ILE A N 1
ATOM 840 C CA . ILE A 1 110 ? 9.333 13.995 -13.352 1.00 21.58 940 ILE A CA 1
ATOM 841 C C . ILE A 1 110 ? 10.476 14.404 -14.283 1.00 26.95 940 ILE A C 1
ATOM 842 O O . ILE A 1 110 ? 11.126 15.421 -14.071 1.00 36.75 940 ILE A O 1
ATOM 847 N N . GLY A 1 111 ? 10.726 13.597 -15.305 1.00 21.31 941 GLY A N 1
ATOM 848 C CA . GLY A 1 111 ? 11.852 13.836 -16.197 1.00 21.52 941 GLY A CA 1
ATOM 849 C C . GLY A 1 111 ? 12.136 12.620 -17.043 1.00 22.54 941 GLY A C 1
ATOM 850 O O . GLY A 1 111 ? 11.593 11.539 -16.801 1.00 21.99 941 GLY A O 1
ATOM 851 N N . GLU A 1 112 ? 13.021 12.778 -18.024 1.00 23.97 942 GLU A N 1
ATOM 852 C CA . GLU A 1 112 ? 13.257 11.707 -18.973 1.00 19.14 942 GLU A CA 1
ATOM 853 C C . GLU A 1 112 ? 14.729 11.674 -19.339 1.00 23.82 942 GLU A C 1
ATOM 854 O O . GLU A 1 112 ? 15.440 12.672 -19.204 1.00 21.48 942 GLU A O 1
ATOM 860 N N . VAL A 1 113 ? 15.178 10.499 -19.764 1.00 21.80 943 VAL A N 1
ATOM 861 C CA . VAL A 1 113 ? 16.512 10.324 -20.315 1.00 21.72 943 VAL A CA 1
ATOM 862 C C . VAL A 1 113 ? 16.272 9.594 -21.611 1.00 22.14 943 VAL A C 1
ATOM 863 O O . VAL A 1 113 ? 15.602 8.560 -21.634 1.00 23.37 943 VAL A O 1
ATOM 867 N N . VAL A 1 114 ? 16.761 10.163 -22.704 1.00 19.46 944 VAL A N 1
ATOM 868 C CA . VAL A 1 114 ? 16.572 9.538 -24.001 1.00 19.68 944 VAL A CA 1
ATOM 869 C C . VAL A 1 114 ? 17.933 9.199 -24.575 1.00 26.52 944 VAL A C 1
ATOM 870 O O . VAL A 1 114 ? 18.806 10.067 -24.694 1.00 23.57 944 VAL A O 1
ATOM 874 N N . ILE A 1 115 ? 18.129 7.932 -24.904 1.00 23.32 945 ILE A N 1
ATOM 875 C CA . ILE A 1 115 ? 19.441 7.510 -25.387 1.00 32.87 945 ILE A CA 1
ATOM 876 C C . ILE A 1 115 ? 19.419 7.178 -26.872 1.00 32.84 945 ILE A C 1
ATOM 877 O O . ILE A 1 115 ? 18.586 6.398 -27.317 1.00 22.31 945 ILE A O 1
ATOM 882 N N . ASP A 1 116 ? 20.316 7.810 -27.632 1.00 34.60 946 ASP A N 1
ATOM 883 C CA . ASP A 1 116 ? 20.489 7.519 -29.057 1.00 39.42 946 ASP A CA 1
ATOM 884 C C . ASP A 1 116 ? 21.410 6.298 -29.169 1.00 30.22 946 ASP A C 1
ATOM 885 O O . ASP A 1 116 ? 22.630 6.422 -29.096 1.00 35.70 946 ASP A O 1
ATOM 890 N N . LEU A 1 117 ? 20.823 5.120 -29.338 1.00 25.48 947 LEU A N 1
ATOM 891 C CA . LEU A 1 117 ? 21.580 3.876 -29.194 1.00 24.72 947 LEU A CA 1
ATOM 892 C C . LEU A 1 117 ? 22.656 3.717 -30.251 1.00 32.33 947 LEU A C 1
ATOM 893 O O . LEU A 1 117 ? 23.622 2.996 -30.045 1.00 33.71 947 LEU A O 1
ATOM 898 N N . ALA A 1 118 ? 22.489 4.393 -31.380 1.00 35.30 948 ALA A N 1
ATOM 899 C CA . ALA A 1 118 ? 23.449 4.275 -32.467 1.00 40.24 948 ALA A CA 1
ATOM 900 C C . ALA A 1 118 ? 24.834 4.743 -32.009 1.00 46.26 948 ALA A C 1
ATOM 901 O O . ALA A 1 118 ? 25.856 4.243 -32.484 1.00 49.76 948 ALA A O 1
ATOM 903 N N . HIS A 1 119 ? 24.854 5.679 -31.060 1.00 44.83 949 HIS A N 1
ATOM 904 C CA . HIS A 1 119 ? 26.101 6.279 -30.592 1.00 54.06 949 HIS A CA 1
ATOM 905 C C . HIS A 1 119 ? 26.525 5.820 -29.191 1.00 57.65 949 HIS A C 1
ATOM 906 O O . HIS A 1 119 ? 27.441 6.397 -28.596 1.00 53.67 949 HIS A O 1
ATOM 913 N N . HIS A 1 120 ? 25.873 4.777 -28.672 1.00 43.94 950 HIS A N 1
ATOM 914 C CA . HIS A 1 120 ? 26.241 4.226 -27.362 1.00 39.69 950 HIS A CA 1
ATOM 915 C C . HIS A 1 120 ? 27.118 2.966 -27.463 1.00 43.36 950 HIS A C 1
ATOM 916 O O . HIS A 1 120 ? 26.969 2.175 -28.390 1.00 49.50 950 HIS A O 1
ATOM 923 N N . ILE A 1 121 ? 28.023 2.789 -26.497 1.00 47.48 951 ILE A N 1
ATOM 924 C CA . ILE A 1 121 ? 28.981 1.679 -26.494 1.00 47.00 951 ILE A CA 1
ATOM 925 C C . ILE A 1 121 ? 28.345 0.370 -26.024 1.00 50.17 951 ILE A C 1
ATOM 926 O O . ILE A 1 121 ? 28.725 -0.708 -26.479 1.00 60.27 951 ILE A O 1
ATOM 931 N N . LEU A 1 122 ? 27.391 0.476 -25.102 1.00 40.39 952 LEU A N 1
ATOM 932 C CA . LEU A 1 122 ? 26.625 -0.676 -24.613 1.00 41.16 952 LEU A CA 1
ATOM 933 C C . LEU A 1 122 ? 27.484 -1.737 -23.924 1.00 38.36 952 LEU A C 1
ATOM 934 O O . LEU A 1 122 ? 27.463 -2.909 -24.305 1.00 43.36 952 LEU A O 1
ATOM 939 N N . ASP A 1 123 ? 28.217 -1.325 -22.892 1.00 43.50 953 ASP A N 1
ATOM 940 C CA . ASP A 1 123 ? 29.153 -2.216 -22.205 1.00 45.28 953 ASP A CA 1
ATOM 941 C C . ASP A 1 123 ? 28.731 -2.550 -20.773 1.00 45.40 953 ASP A C 1
ATOM 942 O O . ASP A 1 123 ? 29.540 -3.037 -19.983 1.00 41.70 953 ASP A O 1
ATOM 947 N N . ASP A 1 124 ? 27.477 -2.259 -20.439 1.00 30.31 954 ASP A N 1
ATOM 948 C CA . ASP A 1 124 ? 26.946 -2.520 -19.099 1.00 35.83 954 ASP A CA 1
ATOM 949 C C . ASP A 1 124 ? 27.641 -1.741 -17.986 1.00 41.83 954 ASP A C 1
ATOM 950 O O . ASP A 1 124 ? 27.570 -2.117 -16.819 1.00 51.56 954 ASP A O 1
ATOM 955 N N . GLU A 1 125 ? 28.308 -0.653 -18.355 1.00 41.70 955 GLU A N 1
ATOM 956 C CA . GLU A 1 125 ? 28.898 0.257 -17.379 1.00 47.66 955 GLU A CA 1
ATOM 957 C C . GLU A 1 125 ? 27.743 1.064 -16.806 1.00 37.74 955 GLU A C 1
ATOM 958 O O . GLU A 1 125 ? 26.883 1.506 -17.558 1.00 42.30 955 GLU A O 1
ATOM 964 N N . ALA A 1 126 ? 27.712 1.240 -15.484 1.00 32.69 956 ALA A N 1
ATOM 965 C CA . ALA A 1 126 ? 26.757 2.153 -14.865 1.00 40.32 956 ALA A CA 1
ATOM 966 C C . ALA A 1 126 ? 27.135 3.581 -15.228 1.00 41.78 956 ALA A C 1
ATOM 967 O O . ALA A 1 126 ? 28.297 3.959 -15.124 1.00 33.17 956 ALA A O 1
ATOM 969 N N . GLU A 1 127 ? 26.165 4.361 -15.686 1.00 29.58 957 GLU A N 1
ATOM 970 C CA . GLU A 1 127 ? 26.412 5.751 -16.055 1.00 35.69 957 GLU A CA 1
ATOM 971 C C . GLU A 1 127 ? 25.301 6.632 -15.497 1.00 33.32 957 GLU A C 1
ATOM 972 O O . GLU A 1 127 ? 24.204 6.153 -15.271 1.00 31.84 957 GLU A O 1
ATOM 978 N N . TRP A 1 128 ? 25.586 7.913 -15.282 1.00 32.95 958 TRP A N 1
ATOM 979 C CA . TRP A 1 128 ? 24.578 8.834 -14.778 1.00 31.53 958 TRP A CA 1
ATOM 980 C C . TRP A 1 128 ? 24.092 9.794 -15.852 1.00 39.50 958 TRP A C 1
ATOM 981 O O . TRP A 1 128 ? 24.888 10.370 -16.590 1.00 36.49 958 TRP A O 1
ATOM 992 N N . TYR A 1 129 ? 22.775 9.969 -15.928 1.00 28.84 959 TYR A N 1
ATOM 993 C CA . TYR A 1 129 ? 22.183 10.836 -16.934 1.00 28.56 959 TYR A CA 1
ATOM 994 C C . TYR A 1 129 ? 21.290 11.880 -16.292 1.00 34.54 959 TYR A C 1
ATOM 995 O O . TYR A 1 129 ? 20.437 11.558 -15.456 1.00 26.26 959 TYR A O 1
ATOM 1004 N N . GLN A 1 130 ? 21.473 13.125 -16.709 1.00 28.08 960 GLN A N 1
ATOM 1005 C CA . GLN A 1 130 ? 20.699 14.239 -16.182 1.00 27.87 960 GLN A CA 1
ATOM 1006 C C . GLN A 1 130 ? 19.262 14.094 -16.662 1.00 26.88 960 GLN A C 1
ATOM 1007 O O . GLN A 1 130 ? 19.031 13.872 -17.848 1.00 27.67 960 GLN A O 1
ATOM 1013 N N . LEU A 1 131 ? 18.294 14.185 -15.757 1.00 26.75 961 LEU A N 1
ATOM 1014 C CA . LEU A 1 131 ? 16.898 14.126 -16.194 1.00 29.87 961 LEU A CA 1
ATOM 1015 C C . LEU A 1 131 ? 16.601 15.398 -16.989 1.00 31.59 961 LEU A C 1
ATOM 1016 O O . LEU A 1 131 ? 17.079 16.478 -16.634 1.00 31.90 961 LEU A O 1
ATOM 1021 N N . GLN A 1 132 ? 15.847 15.261 -18.076 1.00 25.86 962 GLN A N 1
ATOM 1022 C CA . GLN A 1 132 ? 15.540 16.395 -18.947 1.00 35.12 962 GLN A CA 1
ATOM 1023 C C . GLN A 1 132 ? 14.039 16.642 -18.976 1.00 33.08 962 GLN A C 1
ATOM 1024 O O . GLN A 1 132 ? 13.246 15.735 -18.714 1.00 30.55 962 GLN A O 1
#